Protein AF-A0AA48M4L9-F1 (afdb_monomer_lite)

Sequence (75 aa):
MSHAYLIEIEQDTVGLIIREAEGYRFYATRRSLKGLQRNLFDTASAAHHAVVDLHSPSAAPSSSMIPLHGAAPAE

pLDDT: mean 85.16, std 13.02, range [47.0, 95.44]

Organism: NCBI:txid556182

Radius of gyration: 12.64 Å; chains: 1; bounding box: 33×35×30 Å

Structure (mmCIF, N/CA/C/O backbone):
data_AF-A0AA48M4L9-F1
#
_entry.id   AF-A0AA48M4L9-F1
#
loop_
_atom_site.group_PDB
_atom_site.id
_atom_site.type_symbol
_atom_site.label_atom_id
_atom_site.label_alt_id
_atom_site.label_comp_id
_atom_site.label_asym_id
_atom_site.label_entity_id
_atom_site.label_seq_id
_atom_site.pdbx_PDB_ins_code
_atom_site.Cartn_x
_atom_site.Cartn_y
_atom_site.Cartn_z
_atom_site.occupancy
_atom_site.B_iso_or_equiv
_atom_site.auth_seq_id
_atom_site.auth_comp_id
_atom_site.auth_asym_id
_atom_site.auth_atom_id
_atom_site.pdbx_PDB_model_num
ATOM 1 N N . MET A 1 1 ? 18.046 -3.380 -2.307 1.00 61.19 1 MET A N 1
ATOM 2 C CA . MET A 1 1 ? 16.846 -2.577 -1.981 1.00 61.19 1 MET A CA 1
ATOM 3 C C . MET A 1 1 ? 15.683 -3.535 -1.817 1.00 61.19 1 MET A C 1
ATOM 5 O O . MET A 1 1 ? 15.559 -4.418 -2.654 1.00 61.19 1 MET A O 1
ATOM 9 N N . SER A 1 2 ? 14.893 -3.419 -0.750 1.00 63.16 2 SER A N 1
ATOM 10 C CA . SER A 1 2 ? 13.764 -4.327 -0.516 1.00 63.16 2 SER A CA 1
ATOM 11 C C . SER A 1 2 ? 12.677 -4.120 -1.563 1.00 63.16 2 SER A C 1
ATOM 13 O O . SER A 1 2 ? 12.327 -2.993 -1.903 1.00 63.16 2 SER A O 1
ATOM 15 N N . HIS A 1 3 ? 12.163 -5.223 -2.097 1.00 85.62 3 HIS A N 1
ATOM 16 C CA . HIS A 1 3 ? 11.108 -5.207 -3.111 1.00 85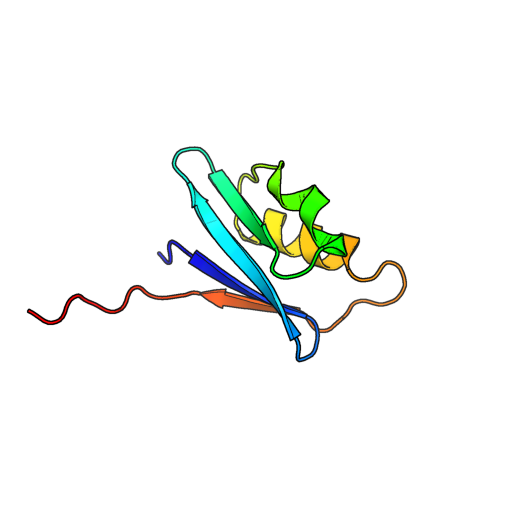.62 3 HIS A CA 1
ATOM 17 C C . HIS A 1 3 ? 9.708 -5.253 -2.498 1.00 85.62 3 HIS A C 1
ATOM 19 O O . HIS A 1 3 ? 8.723 -5.095 -3.213 1.00 85.62 3 HIS A O 1
ATOM 25 N N . ALA A 1 4 ? 9.624 -5.450 -1.184 1.00 91.75 4 ALA A N 1
ATOM 26 C CA . ALA A 1 4 ? 8.385 -5.438 -0.440 1.00 91.75 4 ALA A CA 1
ATOM 27 C C . ALA A 1 4 ? 8.585 -4.807 0.940 1.00 91.75 4 ALA A C 1
ATOM 29 O O . ALA A 1 4 ? 9.668 -4.880 1.528 1.00 91.75 4 ALA A O 1
ATOM 30 N N . TYR A 1 5 ? 7.520 -4.206 1.448 1.00 94.31 5 TYR A N 1
ATOM 31 C CA . TYR A 1 5 ? 7.450 -3.599 2.766 1.00 94.31 5 TYR A CA 1
ATOM 32 C C . TYR A 1 5 ? 6.164 -4.040 3.446 1.00 94.31 5 TYR A C 1
ATOM 34 O O . TYR A 1 5 ? 5.116 -4.096 2.805 1.00 94.31 5 TYR A O 1
ATOM 42 N N . LEU A 1 6 ? 6.236 -4.331 4.736 1.00 94.19 6 LEU A N 1
ATOM 43 C CA . LEU A 1 6 ? 5.075 -4.603 5.568 1.00 94.19 6 LEU A CA 1
ATOM 44 C C . LEU A 1 6 ? 4.656 -3.323 6.285 1.00 94.19 6 LEU A C 1
ATOM 46 O O . LEU A 1 6 ? 5.506 -2.579 6.774 1.00 94.19 6 LEU A O 1
ATOM 50 N N . ILE A 1 7 ? 3.353 -3.050 6.280 1.00 93.88 7 ILE A N 1
ATOM 51 C CA . ILE A 1 7 ? 2.778 -1.848 6.873 1.00 93.88 7 ILE A CA 1
ATOM 52 C C . ILE A 1 7 ? 2.016 -2.229 8.128 1.00 93.88 7 ILE A C 1
ATOM 54 O O . ILE A 1 7 ? 1.052 -3.001 8.075 1.00 93.88 7 ILE A O 1
ATOM 58 N N . GLU A 1 8 ? 2.445 -1.638 9.234 1.00 92.69 8 GLU A N 1
ATOM 59 C CA . GLU A 1 8 ? 1.787 -1.729 10.529 1.00 92.69 8 GLU A CA 1
ATOM 60 C C . GLU A 1 8 ? 1.269 -0.355 10.918 1.00 92.69 8 GLU A C 1
ATOM 62 O O . GLU A 1 8 ? 1.962 0.655 10.768 1.00 92.69 8 GLU A O 1
ATOM 67 N N . ILE A 1 9 ? 0.035 -0.322 11.406 1.00 89.12 9 ILE A N 1
ATOM 68 C CA . ILE A 1 9 ? -0.527 0.846 12.071 1.00 89.12 9 ILE A CA 1
ATOM 69 C C . ILE A 1 9 ? -0.958 0.386 13.456 1.00 89.12 9 ILE A C 1
ATOM 71 O O . ILE A 1 9 ? -1.646 -0.623 13.594 1.00 89.12 9 ILE A O 1
ATOM 75 N N . GLU A 1 10 ? -0.505 1.104 14.478 1.00 86.94 10 GLU A N 1
ATOM 76 C CA . GLU A 1 10 ? -0.559 0.680 15.874 1.00 86.94 10 GLU A CA 1
ATOM 77 C C . GLU A 1 10 ? 0.113 -0.689 16.072 1.00 86.94 10 GLU A C 1
ATOM 79 O O . GLU A 1 10 ? 1.329 -0.793 15.936 1.00 86.94 10 GLU A O 1
ATOM 84 N N . GLN A 1 11 ? -0.656 -1.728 16.398 1.00 84.38 11 GLN A N 1
ATOM 85 C CA . GLN A 1 11 ? -0.176 -3.107 16.559 1.00 84.38 11 GLN A CA 1
ATOM 86 C 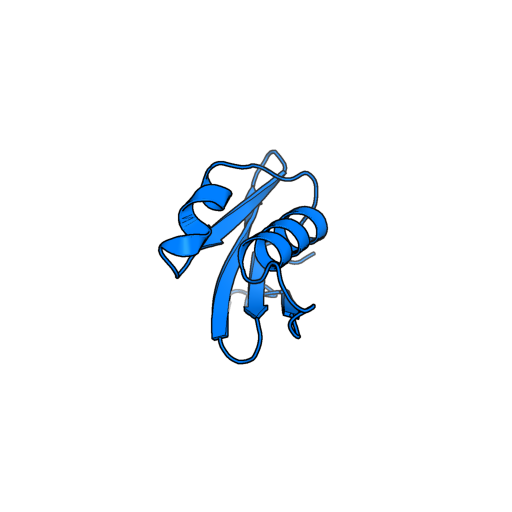C . GLN A 1 11 ? -0.716 -4.041 15.465 1.00 84.38 11 GLN A C 1
ATOM 88 O O . GLN A 1 11 ? -0.592 -5.259 15.565 1.00 84.38 11 GLN A O 1
ATOM 93 N N . ASP A 1 12 ? -1.331 -3.476 14.423 1.00 88.12 12 ASP A N 1
ATOM 94 C CA . ASP A 1 12 ? -2.029 -4.222 13.390 1.00 88.12 12 ASP A CA 1
ATOM 95 C C . ASP A 1 12 ? -1.299 -4.170 12.048 1.00 88.12 12 ASP A C 1
ATOM 97 O O . ASP A 1 12 ? -1.092 -3.103 11.465 1.00 88.12 12 ASP A O 1
ATOM 101 N N . THR A 1 13 ? -1.016 -5.341 11.473 1.00 91.62 13 THR A N 1
ATOM 102 C CA . THR A 1 13 ? -0.588 -5.440 10.074 1.00 91.62 13 THR A CA 1
ATOM 103 C C . THR A 1 13 ? -1.759 -5.130 9.138 1.00 91.62 13 THR A C 1
ATOM 105 O O . THR A 1 13 ? -2.715 -5.905 9.000 1.00 91.62 13 THR A O 1
ATOM 108 N N . VAL A 1 14 ? -1.674 -4.002 8.435 1.00 92.31 14 VAL A N 1
ATOM 109 C CA . VAL A 1 14 ? -2.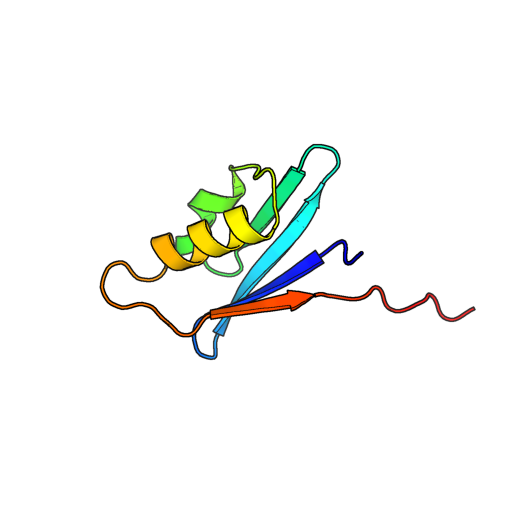751 -3.504 7.564 1.00 92.31 14 VAL A CA 1
ATOM 110 C C . VAL A 1 14 ? -2.539 -3.826 6.084 1.00 92.31 14 VAL A C 1
ATOM 112 O O . VAL A 1 14 ? -3.493 -3.782 5.297 1.00 92.31 14 VAL A O 1
ATOM 115 N N . GLY A 1 15 ? -1.315 -4.181 5.689 1.00 94.00 15 GLY A N 1
ATOM 116 C CA . GLY A 1 15 ? -1.013 -4.544 4.311 1.00 94.00 15 GLY A CA 1
ATOM 117 C C . GLY A 1 15 ? 0.467 -4.621 3.977 1.00 94.00 15 GLY A C 1
ATOM 118 O O . GLY A 1 15 ? 1.339 -4.536 4.838 1.00 94.00 15 GLY A O 1
ATOM 119 N N . LEU A 1 16 ? 0.719 -4.783 2.684 1.00 95.12 16 LEU A N 1
ATOM 120 C CA . LEU A 1 16 ? 2.046 -4.859 2.088 1.00 95.12 16 LEU A CA 1
ATOM 121 C C . LEU A 1 16 ? 2.169 -3.805 0.990 1.00 95.12 16 LEU A C 1
ATOM 123 O O . LEU A 1 16 ? 1.210 -3.557 0.266 1.00 95.12 16 LEU A O 1
ATOM 127 N N . ILE A 1 17 ? 3.348 -3.226 0.816 1.00 95.38 17 ILE A N 1
ATOM 128 C CA . ILE A 1 17 ? 3.702 -2.444 -0.369 1.00 95.38 17 ILE A CA 1
ATOM 129 C C . ILE A 1 17 ? 4.699 -3.265 -1.168 1.00 95.38 17 ILE A C 1
ATOM 131 O O . ILE A 1 17 ? 5.730 -3.656 -0.630 1.00 95.38 17 ILE A O 1
ATOM 135 N N . ILE A 1 18 ? 4.414 -3.515 -2.440 1.00 94.50 18 ILE A N 1
ATOM 136 C CA . ILE A 1 18 ? 5.283 -4.289 -3.330 1.00 94.50 18 ILE A CA 1
ATOM 137 C C . ILE A 1 18 ? 5.755 -3.384 -4.463 1.00 94.50 18 ILE A C 1
ATOM 139 O O . ILE A 1 18 ? 4.970 -2.615 -5.020 1.00 94.50 18 ILE A O 1
ATOM 143 N N . ARG A 1 19 ? 7.044 -3.470 -4.797 1.00 93.12 19 ARG A N 1
ATOM 144 C CA . ARG A 1 19 ? 7.619 -2.831 -5.980 1.00 93.12 19 ARG A CA 1
ATOM 145 C C . ARG A 1 19 ? 7.197 -3.605 -7.228 1.00 93.12 19 ARG A C 1
ATOM 147 O O . ARG A 1 19 ? 7.562 -4.766 -7.392 1.00 93.12 19 ARG A O 1
ATOM 154 N N . GLU A 1 20 ? 6.470 -2.937 -8.108 1.00 90.50 20 GLU A N 1
ATOM 155 C CA . GLU A 1 20 ? 6.100 -3.401 -9.445 1.00 90.50 20 GLU A CA 1
ATOM 156 C C . GLU A 1 20 ? 7.032 -2.773 -10.499 1.00 90.50 20 GLU A C 1
ATOM 158 O O . GLU A 1 20 ? 7.937 -2.001 -10.170 1.00 90.50 20 GLU A O 1
ATOM 163 N N . ALA A 1 21 ? 6.844 -3.123 -11.777 1.00 88.25 21 ALA A N 1
ATOM 164 C CA . ALA A 1 21 ? 7.680 -2.614 -12.869 1.00 88.25 21 ALA A CA 1
ATOM 165 C C . ALA A 1 21 ? 7.633 -1.079 -12.983 1.00 88.25 21 ALA A C 1
ATOM 167 O O . ALA A 1 21 ? 8.654 -0.449 -13.252 1.00 88.25 21 ALA A O 1
ATOM 168 N N . GLU A 1 22 ? 6.460 -0.494 -12.738 1.00 89.69 22 GLU A N 1
ATOM 169 C CA . GLU A 1 22 ? 6.175 0.927 -12.964 1.00 89.69 22 GLU A CA 1
ATOM 170 C C . GLU A 1 22 ? 6.070 1.749 -11.666 1.00 89.69 22 GLU A C 1
ATOM 172 O O . GLU A 1 22 ? 5.877 2.957 -11.724 1.00 89.69 22 GLU A O 1
ATOM 177 N N . GLY A 1 23 ? 6.198 1.130 -10.485 1.00 93.88 23 GLY A N 1
ATOM 178 C CA . GLY A 1 23 ? 6.047 1.844 -9.214 1.00 93.88 23 GLY A CA 1
ATOM 179 C C . GLY A 1 23 ? 5.856 0.924 -8.014 1.00 93.88 23 GLY A C 1
ATOM 180 O O . GLY A 1 23 ? 6.396 -0.177 -7.959 1.00 93.88 23 GLY A O 1
ATOM 181 N N . TYR A 1 24 ? 5.082 1.382 -7.039 1.00 95.19 24 TYR A N 1
ATOM 182 C CA . TYR A 1 24 ? 4.762 0.667 -5.809 1.00 95.19 24 TYR A CA 1
ATOM 183 C C . TYR A 1 24 ? 3.254 0.524 -5.664 1.00 95.19 24 TYR A C 1
ATOM 185 O O . TYR A 1 24 ? 2.518 1.503 -5.790 1.00 95.19 24 TYR A O 1
ATOM 193 N N . ARG A 1 25 ? 2.789 -0.686 -5.357 1.00 95.31 25 ARG A N 1
ATOM 194 C CA . ARG A 1 25 ? 1.370 -0.971 -5.130 1.00 95.31 25 ARG A CA 1
ATOM 195 C C . ARG A 1 25 ? 1.143 -1.460 -3.711 1.00 95.31 25 ARG A C 1
ATOM 197 O O . ARG A 1 25 ? 1.900 -2.284 -3.200 1.00 95.31 25 ARG A O 1
ATOM 204 N N . PHE A 1 26 ? 0.079 -0.961 -3.090 1.00 95.00 26 PHE A N 1
ATOM 205 C CA . PHE A 1 26 ? -0.366 -1.417 -1.780 1.00 95.00 26 PHE A CA 1
ATOM 206 C C . PHE A 1 26 ? -1.356 -2.580 -1.902 1.00 95.00 26 PHE A C 1
ATOM 208 O O . PHE A 1 26 ? -2.287 -2.538 -2.701 1.00 95.00 26 PHE A O 1
ATOM 215 N N . TYR A 1 27 ? -1.197 -3.586 -1.051 1.00 94.38 27 TYR A N 1
ATOM 216 C CA . TYR A 1 27 ? -2.047 -4.761 -0.932 1.00 94.38 27 TYR A CA 1
ATOM 217 C C . TYR A 1 27 ? -2.609 -4.815 0.487 1.00 94.38 27 TYR A C 1
ATOM 219 O O . TYR A 1 27 ? -1.914 -5.159 1.442 1.00 94.38 27 TYR A O 1
ATOM 227 N N . ALA A 1 28 ? -3.882 -4.450 0.628 1.00 93.12 28 ALA A N 1
ATOM 228 C CA . ALA A 1 28 ? -4.548 -4.392 1.925 1.00 93.12 28 ALA A CA 1
ATOM 229 C C . ALA A 1 28 ? -4.911 -5.782 2.459 1.00 93.12 28 ALA A C 1
ATOM 231 O O . ALA A 1 28 ? -5.505 -6.585 1.734 1.00 93.12 28 ALA A O 1
ATOM 232 N N . THR A 1 29 ? -4.704 -6.004 3.756 1.00 90.50 29 THR A N 1
ATOM 233 C CA . THR A 1 29 ? -5.308 -7.133 4.486 1.00 90.50 29 THR A CA 1
ATOM 234 C C . THR A 1 29 ? -6.754 -6.828 4.898 1.00 90.50 29 THR A C 1
ATOM 236 O O . THR A 1 29 ? -7.588 -7.729 4.993 1.00 90.50 29 THR A O 1
ATOM 239 N N . ARG A 1 30 ? -7.092 -5.543 5.091 1.00 84.62 30 ARG A N 1
ATOM 240 C CA . ARG A 1 30 ? -8.411 -5.071 5.554 1.00 84.62 30 ARG A CA 1
ATOM 241 C C . ARG A 1 30 ? -9.274 -4.523 4.415 1.00 84.62 30 ARG A C 1
ATOM 243 O O . ARG A 1 30 ? -8.783 -3.877 3.491 1.00 84.62 30 ARG A O 1
ATOM 250 N N . ARG A 1 31 ? -10.598 -4.729 4.498 1.00 84.06 31 ARG A N 1
ATOM 251 C CA . ARG A 1 31 ? -11.559 -4.249 3.478 1.00 84.06 31 ARG A CA 1
ATOM 25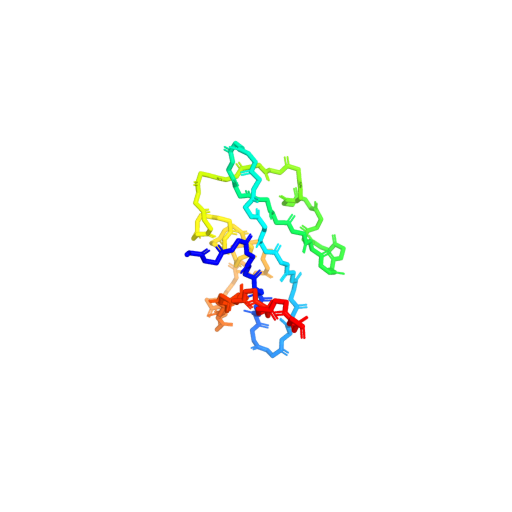2 C C . ARG A 1 31 ? -11.609 -2.724 3.360 1.00 84.06 31 ARG A C 1
ATOM 254 O O . ARG A 1 31 ? -11.740 -2.235 2.244 1.00 84.06 31 ARG A O 1
ATOM 261 N N . SER A 1 32 ? -11.476 -1.997 4.470 1.00 84.75 32 SER A N 1
ATOM 262 C CA . SER A 1 32 ? -11.507 -0.525 4.505 1.00 84.75 32 SER A CA 1
ATOM 263 C C . SER A 1 32 ? -10.408 0.123 3.660 1.00 84.75 32 SER A 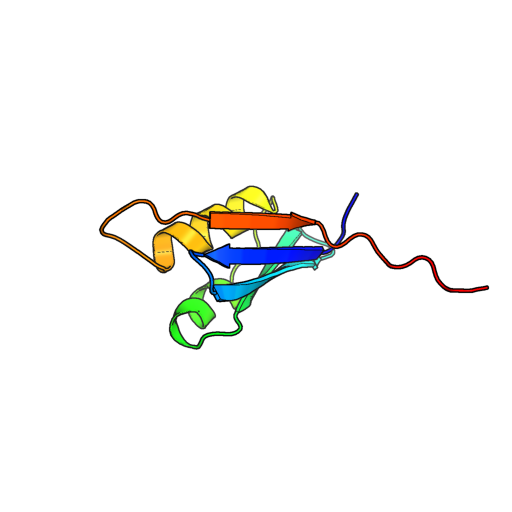C 1
ATOM 265 O O . SER A 1 32 ? -10.611 1.198 3.111 1.00 84.75 32 SER A O 1
ATOM 267 N N . LEU A 1 33 ? -9.277 -0.562 3.482 1.00 85.00 33 LEU A N 1
ATOM 268 C CA . LEU A 1 33 ? -8.116 -0.048 2.755 1.00 85.00 33 LEU A CA 1
ATOM 269 C C . LEU A 1 33 ? -8.031 -0.572 1.310 1.00 85.00 33 LEU A C 1
ATOM 271 O O . LEU A 1 33 ? -7.085 -0.261 0.587 1.00 85.00 33 LEU A O 1
ATOM 275 N N . LYS A 1 34 ? -9.023 -1.351 0.842 1.00 87.75 34 LYS A N 1
ATOM 276 C CA . LYS A 1 34 ? -9.041 -1.886 -0.534 1.00 87.75 34 LYS A CA 1
ATOM 277 C C . LYS A 1 34 ? -9.058 -0.801 -1.610 1.00 87.75 34 LYS A C 1
ATOM 279 O O . LYS A 1 34 ? -8.612 -1.067 -2.723 1.00 87.75 34 LYS A O 1
ATOM 284 N N . GLY A 1 35 ? -9.537 0.403 -1.288 1.00 88.12 35 GLY A N 1
ATOM 285 C CA . GLY A 1 35 ? -9.534 1.541 -2.212 1.00 88.12 35 GLY A CA 1
ATOM 286 C C . GLY A 1 35 ? -8.136 1.890 -2.731 1.00 88.12 35 GLY A C 1
ATOM 287 O O . GLY A 1 35 ? -7.994 2.236 -3.900 1.00 88.12 35 GLY A O 1
ATOM 288 N N . LEU A 1 36 ? -7.099 1.699 -1.909 1.00 89.75 36 LEU A N 1
ATOM 289 C CA . LEU A 1 36 ? -5.713 2.027 -2.258 1.00 89.75 36 LEU A CA 1
ATOM 290 C C . LEU A 1 36 ? -5.053 1.005 -3.191 1.00 89.75 36 LEU A C 1
ATOM 292 O O . LEU A 1 36 ? -4.072 1.338 -3.844 1.00 89.75 36 LEU A O 1
ATOM 296 N N . GLN A 1 37 ? -5.595 -0.213 -3.314 1.00 90.06 37 GLN A N 1
ATOM 297 C CA . GLN A 1 37 ? -4.996 -1.265 -4.155 1.00 90.06 37 GLN A CA 1
ATOM 298 C C . GLN A 1 37 ? -5.064 -0.960 -5.658 1.00 90.06 37 GLN A C 1
ATOM 300 O O . GLN A 1 37 ? -4.367 -1.575 -6.468 1.00 90.06 37 GLN A O 1
ATOM 305 N N . ARG A 1 38 ? -5.931 -0.019 -6.048 1.00 88.94 38 ARG A N 1
ATOM 306 C CA . ARG A 1 38 ? -6.067 0.440 -7.435 1.00 88.94 38 ARG A CA 1
ATOM 307 C C . ARG A 1 38 ? -4.997 1.458 -7.822 1.00 88.94 38 ARG A C 1
ATOM 309 O O . ARG A 1 38 ? -4.790 1.658 -9.014 1.00 88.94 38 ARG A O 1
ATOM 316 N N . ASN A 1 39 ? -4.328 2.059 -6.841 1.00 92.81 39 ASN A N 1
ATOM 317 C CA . ASN A 1 39 ? -3.369 3.125 -7.067 1.00 92.81 39 ASN A CA 1
ATOM 318 C C . ASN A 1 39 ? -1.962 2.550 -7.212 1.00 92.81 39 ASN A C 1
ATOM 320 O O . ASN A 1 39 ? -1.567 1.634 -6.485 1.00 92.81 39 ASN A O 1
ATOM 324 N N . LEU A 1 40 ? -1.216 3.126 -8.146 1.00 95.44 40 LEU A N 1
ATOM 325 C CA . LEU A 1 40 ? 0.218 2.935 -8.269 1.00 95.44 40 LEU A CA 1
ATOM 326 C C . LEU A 1 40 ? 0.901 4.208 -7.766 1.00 95.44 40 LEU A C 1
ATOM 328 O O . LEU A 1 40 ? 0.468 5.311 -8.094 1.00 95.44 40 LEU A O 1
ATOM 332 N N . PHE A 1 41 ? 1.928 4.045 -6.943 1.00 95.25 41 PHE A N 1
ATOM 333 C CA . PHE A 1 41 ? 2.655 5.140 -6.312 1.00 95.25 41 PHE A CA 1
ATOM 334 C C . PHE A 1 41 ? 4.100 5.172 -6.801 1.00 95.25 41 PHE A C 1
ATOM 336 O O . PHE A 1 41 ? 4.721 4.125 -6.978 1.00 95.25 41 PHE A O 1
ATOM 343 N N . ASP A 1 42 ? 4.673 6.366 -6.927 1.00 94.69 42 ASP A N 1
ATOM 344 C CA . ASP A 1 42 ? 6.058 6.527 -7.392 1.00 94.69 42 ASP A CA 1
ATOM 345 C C . ASP A 1 42 ? 7.084 5.989 -6.383 1.00 94.69 42 ASP A C 1
ATOM 347 O O . ASP A 1 42 ? 8.171 5.535 -6.743 1.00 94.69 42 ASP A O 1
ATOM 351 N N . THR A 1 43 ? 6.742 6.024 -5.091 1.00 94.12 43 THR A N 1
ATOM 352 C CA . THR A 1 43 ? 7.618 5.591 -3.997 1.00 94.12 43 THR A CA 1
ATOM 353 C C . THR A 1 43 ? 6.859 4.790 -2.942 1.00 94.12 43 THR A C 1
ATOM 355 O O . THR A 1 43 ? 5.662 4.992 -2.726 1.00 94.12 43 THR A O 1
ATOM 358 N N . ALA A 1 44 ? 7.574 3.915 -2.226 1.00 93.94 44 ALA A N 1
ATOM 359 C CA . ALA A 1 44 ? 7.017 3.185 -1.087 1.00 93.94 44 ALA A CA 1
ATOM 360 C C . ALA A 1 44 ? 6.510 4.135 0.014 1.00 93.94 44 ALA A C 1
ATOM 362 O O . ALA A 1 44 ? 5.446 3.907 0.581 1.00 93.94 44 ALA A O 1
ATOM 363 N N . SER A 1 45 ? 7.217 5.243 0.265 1.00 94.00 45 SER A N 1
ATOM 364 C CA . SER A 1 45 ? 6.796 6.246 1.249 1.00 94.00 45 SER A CA 1
ATOM 365 C C . SER A 1 45 ? 5.472 6.914 0.869 1.00 94.00 45 SER A C 1
ATOM 367 O O . SER A 1 45 ? 4.620 7.089 1.733 1.00 94.00 45 SER A O 1
ATOM 369 N N . ALA A 1 46 ? 5.254 7.239 -0.412 1.00 94.88 46 ALA A N 1
ATOM 370 C CA . ALA A 1 46 ? 3.986 7.815 -0.871 1.00 94.88 46 ALA A CA 1
ATOM 371 C C . ALA A 1 46 ? 2.806 6.849 -0.662 1.00 94.88 46 ALA A C 1
ATOM 373 O O . ALA A 1 46 ? 1.753 7.255 -0.172 1.00 94.88 46 ALA A O 1
ATOM 374 N N . ALA A 1 47 ? 3.007 5.562 -0.962 1.00 94.44 47 ALA A N 1
ATOM 375 C CA . ALA A 1 47 ? 2.021 4.527 -0.665 1.00 94.44 47 ALA A CA 1
ATOM 376 C C . ALA A 1 47 ? 1.759 4.406 0.849 1.00 94.44 47 ALA A C 1
ATOM 378 O O . ALA A 1 47 ? 0.604 4.335 1.258 1.00 94.44 47 ALA A O 1
ATOM 379 N N . HIS A 1 48 ? 2.803 4.436 1.685 1.00 94.00 48 HIS A N 1
ATOM 380 C CA . HIS A 1 48 ? 2.671 4.386 3.144 1.00 94.00 48 HIS A CA 1
ATOM 381 C C . HIS A 1 48 ? 1.845 5.557 3.695 1.00 94.00 48 HIS A C 1
ATOM 383 O O . HIS A 1 48 ? 0.893 5.326 4.437 1.00 94.00 48 HIS A O 1
ATOM 389 N N . HIS A 1 49 ? 2.142 6.794 3.283 1.00 92.75 49 HIS A N 1
ATOM 390 C CA . HIS A 1 49 ? 1.376 7.973 3.699 1.00 92.75 49 HIS A CA 1
ATOM 391 C C . HIS A 1 49 ? -0.107 7.857 3.332 1.00 92.75 49 HIS A C 1
ATOM 393 O O . HIS A 1 49 ? -0.957 8.049 4.194 1.00 92.75 49 HIS A O 1
ATOM 399 N N . ALA A 1 50 ? -0.425 7.423 2.108 1.00 92.62 50 ALA A N 1
ATOM 400 C CA . ALA A 1 50 ? -1.814 7.237 1.691 1.00 92.62 50 ALA A CA 1
ATOM 401 C C . ALA A 1 50 ? -2.568 6.195 2.542 1.00 92.62 50 ALA A C 1
ATOM 403 O O . ALA A 1 50 ? -3.770 6.334 2.774 1.00 92.62 50 ALA A O 1
ATOM 404 N N . VAL A 1 51 ? -1.879 5.149 3.017 1.00 91.56 51 VAL A N 1
ATOM 405 C CA . VAL A 1 51 ? -2.461 4.150 3.930 1.00 91.56 51 VAL A CA 1
ATOM 406 C C . VAL A 1 51 ? -2.743 4.762 5.300 1.00 91.56 51 VAL A C 1
ATOM 408 O O . VAL A 1 51 ? -3.827 4.540 5.838 1.00 91.56 51 VAL A O 1
ATOM 411 N N . VAL A 1 52 ? -1.804 5.541 5.844 1.00 90.06 52 VAL A N 1
ATOM 412 C CA . VAL A 1 52 ? -1.957 6.225 7.138 1.00 90.06 52 VAL A CA 1
ATOM 413 C C . VAL A 1 52 ? -3.112 7.228 7.092 1.00 90.06 52 VAL A C 1
ATOM 415 O O . VAL A 1 52 ? -3.991 7.174 7.954 1.00 90.06 52 VAL A O 1
ATOM 418 N N . ASP A 1 53 ? -3.167 8.057 6.047 1.00 89.00 53 ASP A N 1
ATOM 419 C CA . ASP A 1 53 ? -4.205 9.076 5.855 1.00 89.00 53 ASP A CA 1
ATOM 420 C C . ASP A 1 53 ? -5.606 8.457 5.734 1.00 89.00 53 ASP A C 1
ATOM 422 O O . ASP A 1 53 ? -6.579 8.976 6.283 1.00 89.00 53 ASP A O 1
ATOM 426 N N . LEU A 1 54 ? -5.726 7.318 5.038 1.00 86.44 54 LEU A N 1
ATOM 427 C CA . LEU A 1 54 ? -7.003 6.617 4.892 1.00 86.44 54 LEU A CA 1
ATOM 428 C C . LEU A 1 54 ? -7.425 5.880 6.173 1.00 86.44 54 LEU A C 1
ATOM 430 O O . LEU A 1 54 ? -8.619 5.688 6.404 1.00 86.44 54 LEU A O 1
ATOM 434 N N . HIS A 1 55 ? -6.468 5.419 6.983 1.00 83.75 55 HIS A N 1
ATOM 435 C CA . HIS A 1 55 ? -6.754 4.631 8.178 1.00 83.75 55 HIS A CA 1
ATOM 436 C C . HIS A 1 55 ? -7.315 5.473 9.329 1.00 83.75 55 HIS A C 1
ATOM 438 O O . HIS A 1 55 ? -8.227 5.010 10.013 1.00 83.75 55 HIS A O 1
ATOM 444 N N . SER A 1 56 ? -6.805 6.689 9.549 1.00 75.25 56 SER A N 1
ATOM 445 C CA . SER A 1 56 ? -7.266 7.532 10.656 1.00 75.25 56 SER A CA 1
ATOM 446 C C . SER A 1 56 ? -7.267 9.019 10.290 1.00 75.25 56 SER A C 1
ATOM 448 O O . SER A 1 56 ? -6.207 9.637 10.231 1.00 75.25 56 SER A O 1
ATOM 450 N N . PRO A 1 57 ? -8.445 9.640 10.105 1.00 62.47 57 PRO A N 1
ATOM 451 C CA . PRO A 1 57 ? -8.538 11.068 9.807 1.00 62.47 57 PRO A CA 1
ATOM 452 C C . PRO A 1 57 ? -8.391 11.977 11.044 1.00 62.47 57 PRO A C 1
ATOM 454 O O . PRO A 1 57 ? -8.438 13.194 10.890 1.00 62.47 57 PRO A O 1
ATOM 457 N N . SER A 1 58 ? -8.268 11.432 12.269 1.00 58.22 58 SER A N 1
ATOM 458 C CA . SER A 1 58 ? -8.477 12.213 13.508 1.00 58.22 58 SER A CA 1
ATOM 459 C C . SER A 1 58 ? -7.309 12.259 14.508 1.00 58.22 58 SER A C 1
ATOM 461 O O . SER A 1 58 ? -7.386 13.026 15.465 1.00 58.22 58 SER A O 1
ATOM 463 N N . ALA A 1 59 ? -6.229 11.504 14.318 1.00 59.66 59 ALA A N 1
ATOM 464 C CA . ALA A 1 59 ? -4.971 11.637 15.067 1.00 59.66 59 ALA A CA 1
ATOM 465 C C . ALA A 1 59 ? -3.886 10.857 14.320 1.00 59.66 59 ALA A C 1
ATOM 467 O O . ALA A 1 59 ? -4.211 9.818 13.756 1.00 59.66 59 ALA A O 1
ATOM 468 N N . ALA A 1 60 ? -2.633 11.329 14.313 1.00 63.97 60 ALA A N 1
ATOM 469 C CA . ALA A 1 60 ? -1.527 10.635 13.650 1.00 63.97 60 ALA A CA 1
ATOM 470 C C . ALA A 1 60 ? -1.243 9.303 14.372 1.00 63.97 60 ALA A C 1
ATOM 472 O O . ALA A 1 60 ? -0.684 9.331 15.473 1.00 63.97 60 ALA A O 1
ATOM 473 N N . PRO A 1 61 ? -1.638 8.145 13.811 1.00 75.88 61 PRO A N 1
ATOM 474 C CA . PRO A 1 61 ? -1.383 6.876 14.466 1.00 75.88 61 PRO A CA 1
ATOM 475 C C . PRO A 1 61 ? 0.105 6.528 14.335 1.00 75.88 61 PRO A C 1
ATOM 477 O O . PRO A 1 61 ? 0.758 6.875 13.344 1.00 75.88 61 PRO A O 1
ATOM 480 N N . SER A 1 62 ? 0.645 5.806 15.318 1.00 84.62 62 SER A N 1
ATOM 481 C CA . SER A 1 62 ? 1.972 5.201 15.183 1.00 84.62 62 SER A CA 1
ATOM 482 C C . SER A 1 62 ? 1.944 4.248 13.993 1.00 84.62 62 SER A C 1
ATOM 484 O O . SER A 1 62 ? 1.169 3.297 13.984 1.00 84.62 62 SER A O 1
ATOM 486 N N . SER A 1 63 ? 2.759 4.514 12.978 1.00 90.19 63 SER A N 1
ATOM 487 C CA . SER A 1 63 ? 2.832 3.702 11.763 1.00 90.19 63 SER A CA 1
ATOM 488 C C . SER A 1 63 ? 4.269 3.296 11.486 1.00 90.19 63 SER A C 1
ATOM 490 O O . SER A 1 63 ? 5.212 4.016 11.820 1.00 90.19 63 SER A O 1
ATOM 492 N N . SER A 1 64 ? 4.446 2.104 10.927 1.00 91.31 64 SER A N 1
ATOM 493 C CA . SER A 1 64 ? 5.755 1.546 10.605 1.00 91.31 64 SER A CA 1
ATOM 494 C C . SER A 1 64 ? 5.740 0.875 9.239 1.00 91.31 64 SER A C 1
ATOM 496 O O . SER A 1 64 ? 4.805 0.162 8.878 1.00 91.31 64 SER A O 1
ATOM 498 N N . MET A 1 65 ? 6.822 1.098 8.490 1.00 93.25 65 MET A N 1
ATOM 499 C CA . MET A 1 65 ? 7.078 0.484 7.193 1.00 93.25 65 MET A CA 1
ATOM 500 C C . MET A 1 65 ? 8.336 -0.376 7.290 1.00 93.25 65 MET A C 1
ATOM 502 O O . MET A 1 65 ? 9.459 0.129 7.289 1.00 93.25 65 MET A O 1
ATOM 506 N N . ILE A 1 66 ? 8.137 -1.686 7.388 1.00 92.81 66 ILE A N 1
ATOM 507 C CA . ILE A 1 66 ? 9.197 -2.656 7.658 1.00 92.81 66 ILE A CA 1
ATOM 508 C C . ILE A 1 66 ? 9.680 -3.247 6.327 1.00 92.81 66 ILE A C 1
ATOM 510 O O . ILE A 1 66 ? 8.897 -3.909 5.643 1.00 92.81 66 ILE A O 1
ATOM 514 N N . PRO A 1 67 ? 10.946 -3.039 5.922 1.00 91.44 67 PRO A N 1
ATOM 515 C CA . PRO A 1 67 ? 11.477 -3.621 4.696 1.00 91.44 67 PRO A CA 1
ATOM 516 C C . PRO A 1 67 ? 11.592 -5.143 4.818 1.00 91.44 67 PRO A C 1
ATOM 518 O O . PRO A 1 67 ? 12.311 -5.663 5.672 1.00 91.44 67 PRO A O 1
ATOM 521 N N . LEU A 1 68 ? 10.950 -5.862 3.900 1.00 88.44 68 LEU A N 1
ATOM 522 C CA . LEU A 1 68 ? 11.118 -7.302 3.761 1.00 88.44 68 LEU A CA 1
ATOM 523 C C . LEU A 1 68 ? 12.354 -7.551 2.897 1.00 88.44 68 LEU A C 1
ATOM 525 O O . LEU A 1 68 ? 12.335 -7.399 1.673 1.00 88.44 68 LEU A O 1
ATOM 529 N N . HIS A 1 69 ? 13.467 -7.871 3.550 1.00 80.06 69 HIS A N 1
ATOM 530 C CA . HIS A 1 69 ? 14.656 -8.348 2.859 1.00 80.06 69 HIS A CA 1
ATOM 531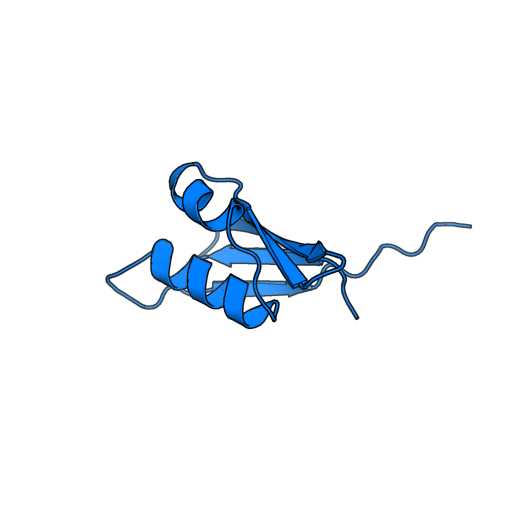 C C . HIS A 1 69 ? 14.361 -9.762 2.368 1.00 80.06 69 HIS A C 1
ATOM 533 O O . HIS A 1 69 ? 13.907 -10.599 3.148 1.00 80.06 69 HIS A O 1
ATOM 539 N N . GLY A 1 70 ? 14.563 -10.013 1.071 1.00 62.03 70 GLY A N 1
ATOM 540 C CA . GLY A 1 70 ? 14.404 -11.354 0.523 1.00 62.03 70 GLY A CA 1
ATOM 541 C C . GLY A 1 70 ? 15.258 -12.317 1.338 1.00 62.03 70 GLY A C 1
ATOM 542 O O . GLY A 1 70 ? 16.458 -12.085 1.487 1.00 62.03 70 GLY A O 1
ATOM 543 N N . ALA A 1 71 ? 14.638 -13.358 1.894 1.00 51.56 71 ALA A N 1
ATOM 544 C CA . ALA A 1 71 ? 15.387 -14.509 2.364 1.00 51.56 71 ALA A CA 1
ATOM 545 C C . ALA A 1 71 ? 16.249 -14.953 1.179 1.00 51.56 71 ALA A C 1
ATOM 547 O O . ALA A 1 71 ? 15.711 -15.237 0.106 1.00 51.56 71 ALA A O 1
ATOM 548 N N . ALA A 1 72 ? 17.573 -14.906 1.333 1.00 49.62 72 ALA A N 1
ATOM 549 C CA . ALA A 1 72 ? 18.458 -15.493 0.342 1.00 49.62 72 ALA A CA 1
ATOM 550 C C . ALA A 1 72 ? 17.965 -16.930 0.090 1.00 49.62 72 ALA A C 1
ATOM 552 O O . ALA A 1 72 ? 17.621 -17.611 1.065 1.00 49.62 72 ALA A O 1
ATOM 553 N N . PRO A 1 73 ? 17.849 -17.379 -1.171 1.00 47.00 73 PRO A N 1
ATOM 554 C CA . PRO A 1 73 ? 17.559 -18.780 -1.420 1.00 47.00 73 PRO A CA 1
ATOM 555 C C . PRO A 1 73 ? 18.631 -19.596 -0.693 1.00 47.00 73 PRO A C 1
ATOM 557 O O . PRO A 1 73 ? 19.818 -19.296 -0.811 1.00 47.00 73 PRO A O 1
ATOM 560 N N . ALA A 1 74 ? 18.206 -20.563 0.119 1.00 53.62 74 ALA A N 1
ATOM 561 C CA . ALA A 1 74 ? 19.120 -21.589 0.587 1.00 53.62 74 ALA A CA 1
ATOM 562 C C . ALA A 1 74 ? 19.604 -22.336 -0.666 1.00 53.62 74 ALA A C 1
ATOM 564 O O . ALA A 1 74 ? 18.772 -22.896 -1.383 1.00 53.62 74 ALA A O 1
ATOM 565 N N . GLU A 1 75 ? 20.900 -22.224 -0.968 1.00 55.88 75 GLU A N 1
ATOM 566 C CA . GLU A 1 75 ? 21.582 -23.044 -1.981 1.00 55.88 75 GLU A CA 1
ATOM 567 C C . GLU A 1 75 ? 21.521 -24.535 -1.627 1.00 55.88 75 GLU A C 1
ATOM 569 O O . GLU A 1 75 ? 21.602 -24.868 -0.419 1.00 55.88 75 GLU A O 1
#

Foldseek 3Di:
DFQKKFKDWANDGQWMWGQDPQAIATDGPDPQQVVRRVDGDNYPVVSNVVSQCSVDVDDRTDMDIGGDDPDDPDD

Secondary structure (DSSP, 8-state):
--SEEEEEETTEEEEEEEE-SSSEEEEESSGGGGGGGG-EESSHHHHHHHHHHHH-SSS---EEEEEEPPPPP--